Protein AF-A0AA38FJI7-F1 (afdb_monomer)

Secondary structure (DSSP, 8-state):
-TTSS--------TT----SS--PPP--SPPPSS-GGGS--B-SSSSS-HHHHHHHHHHHHHHTT---HHHHHHHHHHHB-THHHHHHHHS--

Sequence (93 aa):
PLKDIFPRMAVPLPWNHRVGPLALPQLLHELPRGNRKNFPKFKGDGKVHPDEHIAAFIVACGVLGVEHEDVSVSIFIETLQDNVVDYFLLMQI

Foldseek 3Di:
DPPPPDDDDPPPDVDDDQPDLDPQPDQPDDAQPDDLVPQAADEVPPPADPVNNVVSLVVVCVVRVPDDPSNSVVSVLVRYDDCVNVCVSPVSD

Structure (mmCIF, N/CA/C/O backbone):
data_AF-A0AA38FJI7-F1
#
_entry.id   AF-A0AA38FJI7-F1
#
loop_
_atom_site.group_PDB
_atom_site.id
_atom_site.type_symbol
_atom_site.label_atom_id
_atom_site.label_alt_id
_atom_site.label_comp_id
_atom_site.label_asym_id
_atom_site.label_entity_id
_atom_site.label_seq_id
_atom_site.pdbx_PDB_ins_code
_atom_site.Cartn_x
_atom_site.Cartn_y
_atom_site.Cartn_z
_atom_site.occupancy
_atom_site.B_iso_or_equiv
_atom_site.auth_seq_id
_atom_site.auth_comp_id
_atom_site.auth_asym_id
_atom_site.auth_atom_id
_atom_site.pdbx_PDB_model_num
ATOM 1 N N . PRO A 1 1 ? 12.774 0.921 39.484 1.00 40.44 1 PRO A N 1
ATOM 2 C CA . PRO A 1 1 ? 13.004 1.971 38.460 1.00 40.44 1 PRO A CA 1
ATOM 3 C C . PRO A 1 1 ? 14.037 1.490 37.427 1.00 40.44 1 PRO A C 1
ATOM 5 O O . PRO A 1 1 ? 15.217 1.397 37.733 1.00 40.44 1 PRO A O 1
ATOM 8 N N . LEU A 1 2 ? 13.560 1.101 36.243 1.00 40.03 2 LEU A N 1
ATOM 9 C CA . LEU A 1 2 ? 14.280 0.388 35.172 1.00 40.03 2 LEU A CA 1
ATOM 10 C C . LEU A 1 2 ? 15.232 1.288 34.355 1.00 40.03 2 LEU A C 1
ATOM 12 O O . LEU A 1 2 ? 15.168 1.313 33.132 1.00 40.03 2 LEU A O 1
ATOM 16 N N . LYS A 1 3 ? 16.086 2.075 35.012 1.00 44.47 3 LYS A N 1
ATOM 17 C CA . LYS A 1 3 ? 17.026 2.986 34.328 1.00 44.47 3 LYS A CA 1
ATOM 18 C C . LYS A 1 3 ? 18.491 2.546 34.381 1.00 44.47 3 LYS A C 1
ATOM 20 O O . LYS A 1 3 ? 19.311 3.134 33.691 1.00 44.47 3 LYS A O 1
ATOM 25 N N . ASP A 1 4 ? 18.786 1.462 35.097 1.00 47.75 4 ASP A N 1
ATOM 26 C CA . ASP A 1 4 ? 20.164 1.029 35.372 1.00 47.75 4 ASP A CA 1
ATOM 27 C C . ASP A 1 4 ? 20.548 -0.313 34.712 1.00 47.75 4 ASP A C 1
ATOM 29 O O . ASP A 1 4 ? 21.572 -0.892 35.052 1.00 47.75 4 ASP A O 1
ATOM 33 N N . ILE A 1 5 ? 19.749 -0.832 33.765 1.00 50.84 5 ILE A N 1
ATOM 34 C CA . ILE A 1 5 ? 19.969 -2.174 33.172 1.00 50.84 5 ILE A CA 1
ATOM 35 C C . ILE A 1 5 ? 20.720 -2.141 31.825 1.00 50.84 5 ILE A C 1
ATOM 37 O O . ILE A 1 5 ? 21.214 -3.172 31.380 1.00 50.84 5 ILE A O 1
ATOM 41 N N . PHE A 1 6 ? 20.908 -0.980 31.191 1.00 43.34 6 PHE A N 1
ATOM 42 C CA . PHE A 1 6 ? 21.601 -0.912 29.898 1.00 43.34 6 PHE A CA 1
ATOM 43 C C . PHE A 1 6 ? 22.859 -0.043 29.979 1.00 43.34 6 PHE A C 1
ATOM 45 O O . PHE A 1 6 ? 22.757 1.187 29.939 1.00 43.34 6 PHE A O 1
ATOM 52 N N . PRO A 1 7 ? 24.063 -0.640 30.086 1.00 40.12 7 PRO A N 1
ATOM 53 C CA . PRO A 1 7 ? 25.285 0.130 29.984 1.00 40.12 7 PRO A CA 1
ATOM 54 C C . PRO A 1 7 ? 25.409 0.660 28.553 1.00 40.12 7 PRO A C 1
ATOM 56 O O . PRO A 1 7 ? 25.273 -0.074 27.573 1.00 40.12 7 PRO A O 1
ATOM 59 N N . ARG A 1 8 ? 25.671 1.965 28.447 1.00 46.41 8 ARG A N 1
ATOM 60 C CA 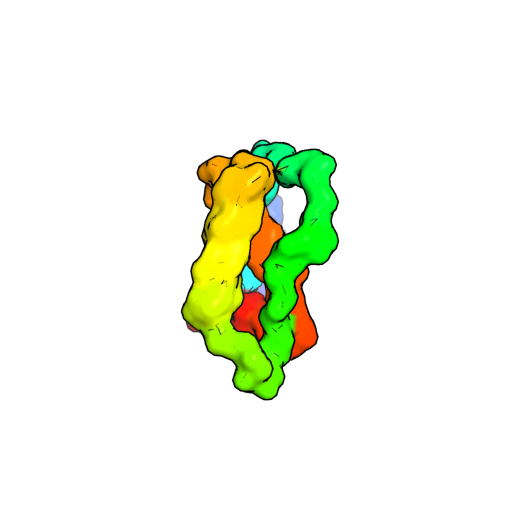. ARG A 1 8 ? 26.052 2.652 27.211 1.00 46.41 8 ARG A CA 1
ATOM 61 C C . ARG A 1 8 ? 27.317 2.011 26.633 1.00 46.41 8 ARG A C 1
ATOM 63 O O . ARG A 1 8 ? 28.425 2.416 26.966 1.00 46.41 8 ARG A O 1
ATOM 70 N N . MET A 1 9 ? 27.156 1.052 25.735 1.00 43.44 9 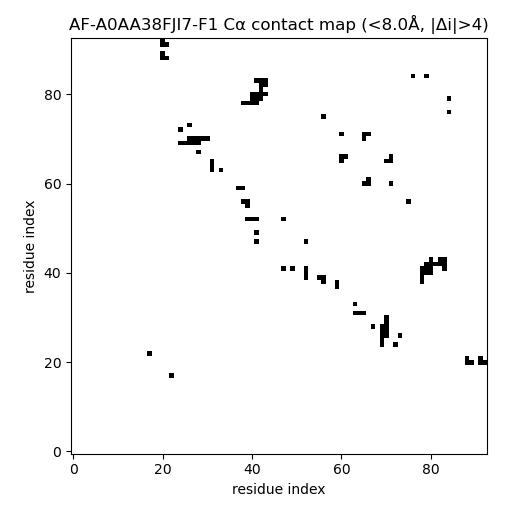MET A N 1
ATOM 71 C CA . MET A 1 9 ? 28.193 0.651 24.790 1.00 43.44 9 MET A CA 1
ATOM 72 C C . MET A 1 9 ? 27.582 0.659 23.396 1.00 43.44 9 MET A C 1
ATOM 74 O O . MET A 1 9 ? 27.053 -0.335 22.911 1.00 43.44 9 MET A O 1
ATOM 78 N N . ALA A 1 10 ? 27.643 1.827 22.758 1.00 51.22 10 ALA A N 1
ATOM 79 C CA . ALA A 1 10 ? 27.445 1.952 21.325 1.00 51.22 10 ALA A CA 1
ATOM 80 C C . ALA A 1 10 ? 28.691 1.387 20.631 1.00 51.22 10 ALA A C 1
ATOM 82 O O . ALA A 1 10 ? 29.621 2.119 20.301 1.00 51.22 10 ALA A O 1
ATOM 83 N N . VAL A 1 11 ? 28.731 0.067 20.465 1.00 44.97 11 VAL A N 1
ATOM 84 C CA . VAL A 1 11 ? 29.606 -0.563 19.476 1.00 44.97 11 VAL A CA 1
AT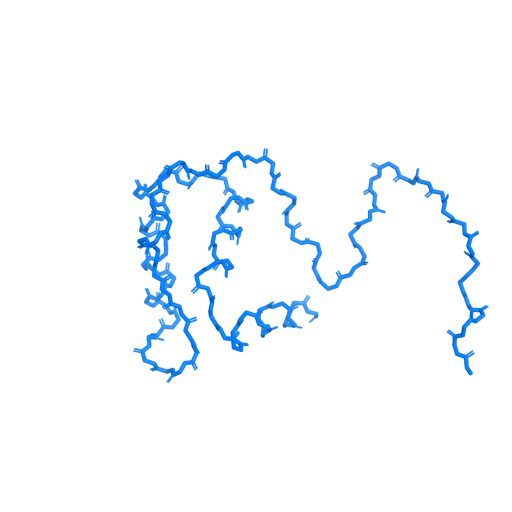OM 85 C C . VAL A 1 11 ? 28.834 -0.519 18.159 1.00 44.97 11 VAL A C 1
ATOM 87 O O . VAL A 1 11 ? 27.770 -1.135 18.081 1.00 44.97 11 VAL A O 1
ATOM 90 N N . PRO A 1 12 ? 29.294 0.212 17.129 1.00 43.41 12 PRO A N 1
ATOM 91 C CA . PRO A 1 12 ? 28.635 0.182 15.836 1.00 43.41 12 PRO A CA 1
ATOM 92 C C . PRO A 1 12 ? 28.9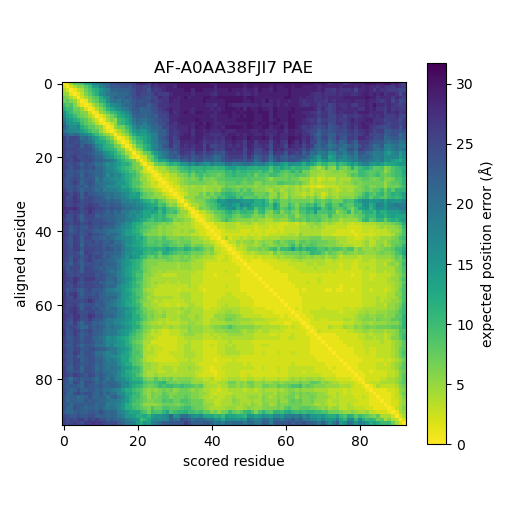51 -1.166 15.184 1.00 43.41 12 PRO A C 1
ATOM 94 O O . PRO A 1 12 ? 29.981 -1.341 14.537 1.00 43.41 12 PRO A O 1
ATOM 97 N N . LEU A 1 13 ? 28.083 -2.153 15.402 1.00 44.72 13 LEU A N 1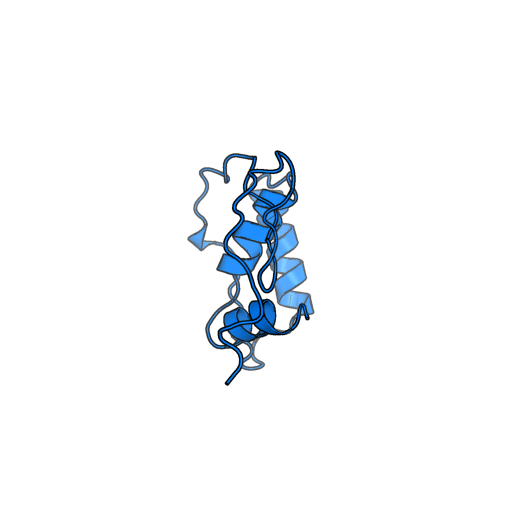
ATOM 98 C CA . LEU A 1 13 ? 28.081 -3.369 14.598 1.00 44.72 13 LEU A CA 1
ATOM 99 C C . LEU A 1 13 ? 27.588 -2.991 13.190 1.00 44.72 13 LEU A C 1
ATOM 101 O O . LEU A 1 13 ? 26.562 -2.314 13.092 1.00 44.72 13 LEU A O 1
ATOM 105 N N . PRO A 1 14 ? 28.245 -3.420 12.096 1.00 46.28 14 PRO A N 1
ATOM 106 C CA . PRO A 1 14 ? 27.957 -2.887 10.761 1.00 46.28 14 PRO A CA 1
ATOM 107 C C . PRO A 1 14 ? 26.612 -3.343 10.167 1.00 46.28 14 PRO A C 1
ATOM 109 O O . PRO A 1 14 ? 26.308 -3.007 9.029 1.00 46.28 14 PRO A O 1
ATOM 112 N N . TRP A 1 15 ? 25.809 -4.116 10.909 1.00 48.72 15 TRP A N 1
ATOM 113 C CA . TRP A 1 15 ? 24.691 -4.878 10.343 1.00 48.72 15 TRP A CA 1
ATOM 114 C C . TRP A 1 15 ? 23.407 -4.885 11.183 1.00 48.72 15 TRP A C 1
ATOM 116 O O . TRP A 1 15 ? 22.497 -5.634 10.846 1.00 48.72 15 TRP A O 1
ATOM 126 N N . ASN A 1 16 ? 23.288 -4.121 12.278 1.00 47.91 16 ASN A N 1
ATOM 127 C CA . ASN A 1 16 ? 22.093 -4.249 13.121 1.00 47.91 16 ASN A CA 1
ATOM 128 C C . ASN A 1 16 ? 21.734 -2.986 13.922 1.00 47.91 16 ASN A C 1
ATOM 130 O O . ASN A 1 16 ? 22.204 -2.787 15.036 1.00 47.91 16 ASN A O 1
ATOM 134 N N . HIS A 1 17 ? 20.825 -2.176 13.378 1.00 40.44 17 HIS A N 1
ATOM 135 C CA . HIS A 1 17 ? 19.919 -1.334 14.169 1.00 40.44 17 HIS A CA 1
ATOM 136 C C . HIS A 1 17 ? 18.532 -1.325 13.517 1.00 40.44 17 HIS A C 1
ATOM 138 O O . HIS A 1 17 ? 18.061 -0.332 12.972 1.00 40.44 17 HIS A O 1
ATOM 144 N N . ARG A 1 18 ? 17.876 -2.484 13.582 1.00 45.31 18 ARG A N 1
ATOM 145 C CA . ARG A 1 18 ? 16.430 -2.647 13.426 1.00 45.31 18 ARG A CA 1
ATOM 146 C C . ARG A 1 18 ? 15.863 -3.065 14.789 1.00 45.31 18 ARG A C 1
ATOM 148 O O . ARG A 1 18 ? 15.512 -4.217 14.991 1.00 45.31 18 ARG A O 1
ATOM 155 N N . VAL A 1 19 ? 15.892 -2.155 15.763 1.00 47.03 19 VAL A N 1
ATOM 156 C CA . VAL A 1 19 ? 15.397 -2.388 17.135 1.00 47.03 19 VAL A CA 1
ATOM 157 C C . VAL A 1 19 ? 14.406 -1.284 17.509 1.00 47.03 19 VAL A C 1
ATOM 159 O O . VAL A 1 19 ? 14.769 -0.252 18.063 1.00 47.03 19 VAL A O 1
ATOM 162 N N . GLY A 1 20 ? 13.152 -1.516 17.123 1.00 45.81 20 GLY A N 1
ATOM 163 C CA . GLY A 1 20 ? 11.940 -0.712 17.336 1.00 45.81 20 GLY A CA 1
ATOM 164 C C . GLY A 1 20 ? 10.774 -1.380 16.579 1.00 45.81 20 GLY A C 1
ATOM 165 O O . GLY A 1 20 ? 11.074 -2.156 15.666 1.00 45.81 20 GLY A O 1
ATOM 166 N N . PRO A 1 21 ? 9.489 -1.165 16.946 1.00 44.56 21 PRO A N 1
ATOM 167 C CA . PRO A 1 21 ? 8.359 -1.835 16.296 1.00 44.56 21 PRO A CA 1
ATOM 168 C C . PRO A 1 21 ? 8.380 -1.493 14.801 1.00 44.56 21 PRO A C 1
ATOM 170 O O . PRO A 1 21 ? 8.288 -0.335 14.409 1.00 44.56 21 PRO A O 1
ATOM 173 N N . LEU A 1 22 ? 8.666 -2.539 14.032 1.00 60.62 22 LEU A N 1
ATOM 174 C CA . LEU A 1 22 ? 9.214 -2.606 12.684 1.00 60.62 22 LEU A CA 1
ATOM 175 C C . LEU A 1 22 ? 10.274 -1.594 12.256 1.00 60.62 22 LEU A C 1
ATOM 177 O O . LEU A 1 22 ? 10.029 -0.434 11.930 1.00 60.62 22 LEU A O 1
ATOM 181 N N . ALA A 1 23 ? 11.436 -2.149 11.953 1.00 60.84 23 ALA A N 1
ATOM 182 C CA . ALA A 1 23 ? 12.198 -1.624 10.849 1.00 60.84 23 ALA A CA 1
ATOM 183 C C . ALA A 1 23 ? 11.567 -2.075 9.533 1.00 60.84 23 ALA A C 1
ATOM 185 O O . ALA A 1 23 ? 11.813 -3.188 9.057 1.00 60.84 23 ALA A O 1
ATOM 186 N N . LEU A 1 24 ? 10.766 -1.184 8.956 1.00 66.06 24 LEU A N 1
ATOM 187 C CA . LEU A 1 24 ? 10.370 -1.246 7.556 1.00 66.06 24 LEU A CA 1
ATOM 188 C C . LEU A 1 24 ? 11.599 -1.523 6.671 1.00 66.06 24 LEU A C 1
ATOM 190 O O . LEU A 1 24 ? 12.724 -1.154 7.045 1.00 66.06 24 LEU A O 1
ATOM 194 N N . PRO A 1 25 ? 11.424 -2.181 5.510 1.00 67.31 25 PRO A N 1
ATOM 195 C CA . PRO A 1 25 ? 12.467 -2.226 4.500 1.00 67.31 25 PRO A CA 1
ATOM 196 C C . PRO A 1 25 ? 13.032 -0.819 4.314 1.00 67.31 25 PRO A C 1
ATOM 198 O O . PRO A 1 25 ? 12.280 0.144 4.165 1.00 67.31 25 PRO A O 1
ATOM 201 N N . GLN A 1 26 ? 14.356 -0.688 4.391 1.00 73.81 26 GLN A N 1
ATOM 202 C CA . GLN A 1 26 ? 14.979 0.562 3.996 1.00 73.81 26 GLN A CA 1
ATOM 203 C C . GLN A 1 26 ? 14.572 0.805 2.544 1.00 73.81 26 GLN A C 1
ATOM 205 O O . GLN A 1 26 ? 14.626 -0.127 1.746 1.00 73.81 26 GLN A O 1
ATOM 210 N N . LEU A 1 27 ? 14.141 2.021 2.218 1.00 79.56 27 LEU A N 1
ATOM 211 C CA . LEU A 1 27 ? 13.876 2.381 0.834 1.00 79.56 27 LEU A CA 1
ATOM 212 C C . LEU A 1 27 ? 15.219 2.394 0.093 1.00 79.56 27 LEU A C 1
ATOM 214 O O . LEU A 1 27 ? 16.074 3.238 0.371 1.00 79.56 27 LEU A O 1
ATOM 218 N N . LEU A 1 28 ? 15.423 1.410 -0.776 1.00 83.88 28 LEU A N 1
ATOM 219 C CA . LEU A 1 28 ? 16.642 1.207 -1.558 1.00 83.88 28 LEU A CA 1
ATOM 220 C C . LEU A 1 28 ? 16.469 1.692 -2.997 1.00 83.88 28 LEU A C 1
ATOM 222 O O . LEU A 1 28 ? 17.457 2.062 -3.629 1.00 83.88 28 LEU A O 1
ATOM 226 N N . HIS A 1 29 ? 15.234 1.721 -3.500 1.00 86.00 29 HIS A N 1
ATOM 227 C CA . HIS A 1 29 ? 14.926 2.128 -4.867 1.00 86.00 29 HIS A CA 1
ATOM 228 C C . HIS A 1 29 ? 14.200 3.474 -4.924 1.00 86.00 29 HIS A C 1
ATOM 230 O O . HIS A 1 29 ? 13.491 3.880 -3.998 1.00 86.00 29 HIS A O 1
ATOM 236 N N . GLU A 1 30 ? 14.366 4.182 -6.045 1.00 80.81 30 GLU A N 1
ATOM 237 C CA . GLU A 1 30 ? 13.611 5.406 -6.291 1.00 80.81 30 GLU A CA 1
ATOM 238 C C . GLU A 1 30 ? 12.120 5.090 -6.404 1.00 80.81 30 GLU A C 1
ATOM 240 O O . GLU A 1 30 ? 11.689 4.189 -7.123 1.00 80.81 30 GLU A O 1
ATOM 245 N N . LEU A 1 31 ? 11.311 5.885 -5.712 1.00 78.38 31 LEU A N 1
ATOM 246 C CA . LEU A 1 31 ? 9.869 5.826 -5.874 1.00 78.38 31 LEU A CA 1
ATOM 247 C C . LEU A 1 31 ? 9.480 6.320 -7.283 1.00 78.38 31 LEU A C 1
ATOM 249 O O . LEU A 1 31 ? 10.089 7.275 -7.781 1.00 78.38 31 LEU A O 1
ATOM 253 N N . PRO A 1 32 ? 8.418 5.771 -7.901 1.00 76.62 32 PRO A N 1
ATOM 254 C CA . PRO A 1 32 ? 7.990 6.186 -9.231 1.00 76.62 32 PRO A CA 1
ATOM 255 C C . PRO A 1 32 ? 7.700 7.688 -9.267 1.00 76.62 32 PRO A C 1
ATOM 257 O O . PRO A 1 32 ? 7.044 8.229 -8.370 1.00 76.62 32 PRO A O 1
ATOM 260 N N . ARG A 1 33 ? 8.117 8.366 -10.344 1.00 68.94 33 ARG A N 1
ATOM 261 C CA . ARG A 1 33 ? 7.864 9.807 -10.565 1.00 68.94 33 ARG A CA 1
ATOM 262 C C . ARG A 1 33 ? 6.409 10.127 -10.965 1.00 68.94 33 ARG A C 1
ATOM 264 O O . ARG A 1 33 ? 6.132 11.194 -11.503 1.00 68.94 33 ARG A O 1
ATOM 271 N N . GLY A 1 34 ? 5.478 9.207 -10.715 1.00 65.94 34 GLY A N 1
ATOM 272 C CA . GLY A 1 34 ? 4.063 9.327 -11.058 1.00 65.94 34 GLY A CA 1
ATOM 273 C C . GLY A 1 34 ? 3.229 10.082 -10.019 1.00 65.94 34 GLY A C 1
ATOM 274 O O . GLY A 1 34 ? 3.645 10.314 -8.883 1.00 65.94 34 GLY A O 1
ATOM 275 N N . ASN A 1 35 ? 2.007 10.451 -10.408 1.00 64.50 35 ASN A N 1
ATOM 276 C CA . ASN A 1 35 ? 1.066 11.137 -9.528 1.00 64.50 35 ASN A CA 1
ATOM 277 C C . ASN A 1 35 ? 0.501 10.166 -8.476 1.00 64.50 35 ASN A C 1
ATOM 279 O O . ASN A 1 35 ? -0.551 9.556 -8.666 1.00 64.50 35 ASN A O 1
ATOM 283 N N . ARG A 1 36 ? 1.194 10.045 -7.337 1.00 68.50 36 ARG A N 1
ATOM 284 C CA . ARG A 1 36 ? 0.808 9.177 -6.206 1.00 68.50 36 ARG A CA 1
ATOM 285 C C . ARG A 1 36 ? -0.548 9.516 -5.581 1.00 68.50 36 ARG A C 1
ATOM 287 O O . ARG A 1 36 ? -1.067 8.756 -4.771 1.00 68.50 36 ARG A O 1
ATOM 294 N N . LYS A 1 37 ? -1.159 10.636 -5.976 1.00 68.62 37 LYS A N 1
ATOM 295 C CA . LYS A 1 37 ? -2.534 10.987 -5.599 1.00 68.62 37 LYS A CA 1
ATOM 296 C C . LYS A 1 37 ? -3.575 10.001 -6.139 1.00 68.62 37 LYS A C 1
ATOM 298 O O . LYS A 1 37 ? -4.683 9.987 -5.622 1.00 68.62 37 LYS A O 1
ATOM 303 N N . ASN A 1 38 ? -3.219 9.195 -7.140 1.00 73.69 38 ASN A N 1
ATOM 304 C CA . ASN A 1 38 ? -4.130 8.240 -7.769 1.00 73.69 38 ASN A CA 1
ATOM 305 C C . ASN A 1 38 ? -4.188 6.879 -7.062 1.00 73.69 38 ASN A C 1
ATOM 307 O O . ASN A 1 38 ? -4.967 6.026 -7.480 1.00 73.69 38 ASN A O 1
ATOM 311 N N . PHE A 1 39 ? -3.385 6.650 -6.019 1.00 84.88 39 PHE A N 1
ATOM 312 C CA . PHE A 1 39 ? -3.525 5.429 -5.232 1.00 84.88 39 PHE A CA 1
ATOM 313 C C . PHE A 1 39 ? -4.836 5.442 -4.434 1.00 84.88 39 PHE A C 1
ATOM 315 O O . PHE A 1 39 ? -5.229 6.501 -3.926 1.00 84.88 39 PHE A O 1
ATOM 322 N N . PRO A 1 40 ? -5.497 4.279 -4.289 1.00 88.25 40 PRO A N 1
ATOM 323 C CA . PRO A 1 40 ? -6.677 4.164 -3.446 1.00 88.25 40 PRO A CA 1
ATOM 324 C C . PRO A 1 40 ? -6.330 4.526 -1.996 1.00 88.25 40 PRO A C 1
ATOM 326 O O . PRO A 1 40 ? -5.174 4.447 -1.581 1.00 88.25 40 PRO A O 1
ATOM 329 N N . LYS A 1 41 ? -7.332 4.970 -1.235 1.00 90.56 41 LYS A N 1
ATOM 330 C CA . LYS A 1 41 ? -7.189 5.295 0.188 1.00 90.56 41 LYS A CA 1
ATOM 331 C C . LYS A 1 41 ? -8.063 4.377 1.026 1.00 90.56 41 LYS A C 1
ATOM 333 O O . LYS A 1 41 ? -9.188 4.080 0.628 1.00 90.56 41 LYS A O 1
ATOM 338 N N . PHE A 1 42 ? -7.573 3.993 2.200 1.00 90.44 42 PHE A N 1
ATOM 339 C CA . PHE A 1 42 ? -8.284 3.120 3.127 1.00 90.44 42 PHE A CA 1
ATOM 340 C C . PHE A 1 42 ? -8.336 3.715 4.535 1.00 90.44 42 PHE A C 1
ATOM 342 O O . PHE A 1 42 ? -7.302 4.015 5.123 1.00 90.44 42 PHE A O 1
ATOM 349 N N . LYS A 1 43 ? -9.551 3.875 5.075 1.00 85.62 43 LYS A N 1
ATOM 350 C CA . LYS A 1 43 ? -9.824 4.557 6.356 1.00 85.62 43 LYS A CA 1
ATOM 351 C C . LYS A 1 43 ? -10.321 3.642 7.480 1.00 85.62 43 LYS A C 1
ATOM 353 O O . LYS A 1 43 ? -10.580 4.123 8.574 1.00 85.62 43 LYS A O 1
ATOM 358 N N . GLY A 1 44 ? -10.519 2.347 7.226 1.00 82.25 44 GLY A N 1
ATOM 359 C CA . GLY A 1 44 ? -11.047 1.423 8.242 1.00 82.25 44 GLY A CA 1
ATOM 360 C C . GLY A 1 44 ? -12.462 1.760 8.740 1.00 82.25 44 GLY A C 1
ATOM 361 O O . GLY A 1 44 ? -12.899 1.220 9.748 1.00 82.25 44 GLY A O 1
ATOM 362 N N . ASP A 1 45 ? -13.194 2.630 8.038 1.00 85.19 45 ASP A N 1
ATOM 363 C CA . ASP A 1 45 ? -14.548 3.084 8.379 1.00 85.19 45 ASP A CA 1
ATOM 364 C C . ASP A 1 45 ? -15.653 2.136 7.874 1.00 85.19 45 ASP A C 1
ATOM 366 O O . ASP A 1 45 ? -16.840 2.446 7.971 1.00 85.19 45 ASP A O 1
ATOM 370 N N . GLY A 1 46 ? -15.258 0.993 7.306 1.00 81.06 46 GLY A N 1
ATOM 371 C CA . GLY A 1 46 ? -16.151 -0.024 6.753 1.00 81.06 46 GLY A CA 1
ATOM 372 C C . GLY A 1 46 ? -16.731 0.299 5.373 1.00 81.06 46 GLY A C 1
ATOM 373 O O . GLY A 1 46 ? -17.534 -0.486 4.879 1.00 81.06 46 GLY A O 1
ATOM 374 N N . LYS A 1 47 ? -16.350 1.415 4.728 1.00 84.62 47 LYS A N 1
ATOM 375 C CA . LYS A 1 47 ? -16.872 1.769 3.391 1.00 84.62 47 LYS A CA 1
ATOM 376 C C . LYS A 1 47 ? -16.223 1.012 2.238 1.00 84.62 47 LYS A C 1
ATOM 378 O O . LYS A 1 47 ? -16.845 0.863 1.194 1.00 84.62 47 LYS A O 1
ATOM 383 N N . VAL A 1 48 ? -14.972 0.596 2.408 1.00 86.44 48 VAL A N 1
ATOM 384 C CA . VAL A 1 48 ? -14.197 -0.155 1.414 1.00 86.44 48 VAL A CA 1
ATOM 385 C C . VAL A 1 48 ? -13.768 -1.457 2.065 1.00 86.44 48 VAL A C 1
ATOM 387 O O . VAL A 1 48 ? -13.251 -1.433 3.185 1.00 86.44 48 VAL A O 1
ATOM 390 N N . HIS A 1 49 ? -13.978 -2.585 1.387 1.00 89.50 49 HIS A N 1
ATOM 391 C CA . HIS A 1 49 ? -13.502 -3.864 1.903 1.00 89.50 49 HIS A CA 1
ATOM 392 C C . HIS A 1 49 ? -11.967 -3.936 1.779 1.00 89.50 49 HIS A C 1
ATOM 394 O O . HIS A 1 49 ? -11.423 -3.492 0.764 1.00 89.50 49 HIS A O 1
ATOM 400 N N . PRO A 1 50 ? -11.237 -4.499 2.760 1.00 87.06 50 PRO A N 1
ATOM 401 C CA . PRO A 1 50 ? -9.780 -4.627 2.675 1.00 87.06 50 PRO A CA 1
ATOM 402 C C . PRO A 1 50 ? -9.302 -5.311 1.387 1.00 87.06 50 PRO A C 1
ATOM 404 O O . PRO A 1 50 ? -8.351 -4.845 0.764 1.00 87.06 50 PRO A O 1
ATOM 407 N N . ASP A 1 51 ? -10.005 -6.353 0.940 1.00 90.31 51 ASP A N 1
ATOM 408 C CA . ASP A 1 51 ? -9.664 -7.077 -0.292 1.00 90.31 51 ASP A CA 1
ATOM 409 C C . ASP A 1 51 ? -9.810 -6.206 -1.548 1.00 90.31 51 ASP A C 1
ATOM 411 O O . ASP A 1 51 ? -8.973 -6.263 -2.447 1.00 90.31 51 ASP A O 1
ATOM 415 N N . GLU A 1 52 ? -10.836 -5.352 -1.598 1.00 90.75 52 GLU A N 1
ATOM 416 C CA . GLU A 1 52 ? -11.038 -4.404 -2.700 1.00 90.75 52 GLU A CA 1
ATOM 417 C C . GLU A 1 52 ? -9.933 -3.345 -2.722 1.00 90.75 52 GLU A C 1
ATOM 419 O O . GLU A 1 52 ? -9.420 -2.994 -3.786 1.00 90.75 52 GLU A O 1
ATOM 424 N N . HIS A 1 53 ? -9.521 -2.872 -1.542 1.00 92.00 53 HIS A N 1
ATOM 425 C CA . HIS A 1 53 ? -8.402 -1.948 -1.410 1.00 92.00 53 HIS A CA 1
ATOM 426 C C . HIS A 1 53 ? -7.087 -2.576 -1.888 1.00 92.00 53 HIS A C 1
ATOM 428 O O . HIS A 1 53 ? -6.361 -1.954 -2.664 1.00 92.00 53 HIS A O 1
ATOM 434 N N . ILE A 1 54 ? -6.798 -3.815 -1.475 1.00 91.38 54 ILE A N 1
ATOM 435 C CA . ILE A 1 54 ? -5.594 -4.548 -1.889 1.00 91.38 54 ILE A CA 1
ATOM 436 C C . ILE A 1 54 ? -5.601 -4.776 -3.403 1.00 91.38 54 ILE A C 1
ATOM 438 O O . ILE A 1 54 ? -4.599 -4.504 -4.065 1.00 91.38 54 ILE A O 1
ATOM 442 N N . ALA A 1 55 ? -6.725 -5.211 -3.976 1.00 92.69 55 ALA A N 1
ATOM 443 C CA . ALA A 1 55 ? -6.847 -5.409 -5.417 1.00 92.69 55 ALA A CA 1
ATOM 444 C C . ALA A 1 55 ? -6.599 -4.103 -6.193 1.00 92.69 55 ALA A C 1
ATOM 446 O O . ALA A 1 55 ? -5.809 -4.081 -7.139 1.00 92.69 55 ALA A O 1
ATOM 447 N N . ALA A 1 56 ? -7.210 -2.995 -5.7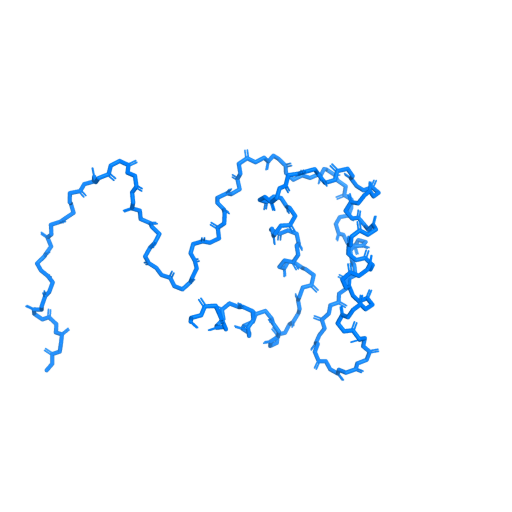61 1.00 90.75 56 ALA A N 1
ATOM 448 C CA . ALA A 1 56 ? -7.007 -1.684 -6.374 1.00 90.75 56 ALA A CA 1
ATOM 449 C C . ALA A 1 56 ? -5.557 -1.188 -6.232 1.00 90.75 56 ALA A C 1
ATOM 451 O O . ALA A 1 56 ? -5.004 -0.606 -7.168 1.00 90.75 56 ALA A O 1
ATOM 452 N N . PHE A 1 57 ? -4.924 -1.444 -5.086 1.00 92.00 57 PHE A N 1
ATOM 453 C CA . PHE A 1 57 ? -3.527 -1.106 -4.836 1.00 92.00 57 PHE A CA 1
ATOM 454 C C . PHE A 1 57 ? -2.578 -1.873 -5.767 1.00 92.00 57 PHE A C 1
ATOM 456 O O . PHE A 1 57 ? -1.722 -1.257 -6.401 1.00 92.00 57 PHE A O 1
ATOM 463 N N . ILE A 1 58 ? -2.764 -3.188 -5.918 1.00 91.06 58 ILE A N 1
ATOM 464 C CA . ILE A 1 58 ? -1.948 -4.029 -6.811 1.00 91.06 58 ILE A CA 1
ATOM 465 C C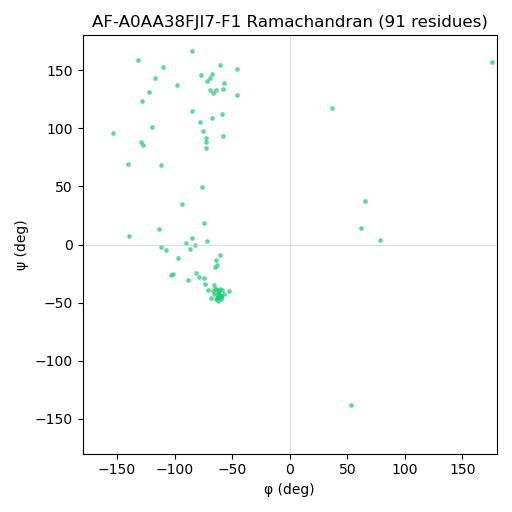 . ILE A 1 58 ? -2.061 -3.548 -8.262 1.00 91.06 58 ILE A C 1
ATOM 467 O O . ILE A 1 58 ? -1.049 -3.418 -8.953 1.00 91.06 58 ILE A O 1
ATOM 471 N N . VAL A 1 59 ? -3.274 -3.219 -8.719 1.00 90.94 59 VAL A N 1
ATOM 472 C CA . VAL A 1 59 ? -3.488 -2.664 -10.065 1.00 90.94 59 VAL A CA 1
ATOM 473 C C . VAL A 1 59 ? -2.767 -1.323 -10.229 1.00 90.94 59 VAL A C 1
ATOM 475 O O . VAL A 1 59 ? -2.083 -1.117 -11.232 1.00 90.94 59 VAL A O 1
ATOM 478 N N . ALA A 1 60 ? -2.864 -0.424 -9.246 1.00 88.69 60 ALA A N 1
ATOM 479 C CA . ALA A 1 60 ? -2.183 0.870 -9.287 1.00 88.69 60 ALA A CA 1
ATOM 480 C C . ALA A 1 60 ? -0.649 0.724 -9.320 1.00 88.69 60 ALA A C 1
ATOM 482 O O . ALA A 1 60 ? 0.017 1.430 -10.080 1.00 88.69 60 ALA A O 1
ATOM 483 N N . CYS A 1 61 ? -0.096 -0.225 -8.560 1.00 88.56 61 CYS A N 1
ATOM 484 C CA . CYS A 1 61 ? 1.321 -0.585 -8.608 1.00 88.56 61 CYS A CA 1
ATOM 485 C C . CYS A 1 61 ? 1.739 -1.074 -10.001 1.00 88.56 61 CYS A C 1
ATOM 487 O O . CYS A 1 61 ? 2.748 -0.604 -10.525 1.00 88.56 61 CYS A O 1
ATOM 489 N N . GLY A 1 62 ? 0.938 -1.935 -10.637 1.00 87.75 62 GLY A N 1
ATOM 490 C CA . GLY A 1 62 ? 1.194 -2.409 -12.001 1.00 87.75 62 GLY A CA 1
ATOM 491 C C . GLY A 1 62 ? 1.177 -1.288 -13.046 1.00 87.75 62 GLY A C 1
ATOM 492 O O . GLY A 1 62 ? 2.055 -1.227 -13.901 1.00 87.75 62 GLY A O 1
ATOM 493 N N . VAL A 1 63 ? 0.229 -0.349 -12.948 1.00 86.31 63 VAL A N 1
ATOM 494 C CA . VAL A 1 63 ? 0.138 0.810 -13.860 1.00 86.31 63 VAL A CA 1
ATOM 495 C C . VAL A 1 63 ? 1.330 1.760 -13.706 1.00 86.31 63 VAL A C 1
ATOM 497 O O . VAL A 1 63 ? 1.778 2.355 -14.6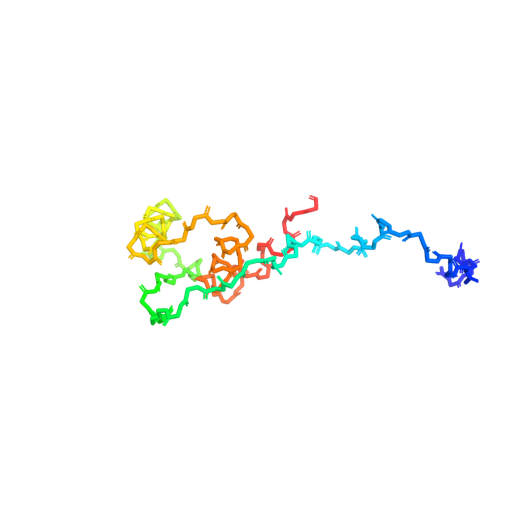84 1.00 86.31 63 VAL A O 1
ATOM 500 N N . LEU A 1 64 ? 1.843 1.918 -12.485 1.00 83.62 64 LEU A N 1
ATOM 501 C CA . LEU A 1 64 ? 2.960 2.815 -12.179 1.00 83.62 64 LEU A CA 1
ATOM 502 C C . LEU A 1 64 ? 4.338 2.149 -12.288 1.00 83.62 64 LEU A C 1
ATOM 504 O O . LEU A 1 64 ? 5.338 2.822 -12.036 1.00 83.62 64 LEU A O 1
ATOM 508 N N . GLY A 1 65 ? 4.396 0.868 -12.664 1.00 85.12 65 GLY A N 1
ATOM 509 C CA . GLY A 1 65 ? 5.647 0.122 -12.799 1.00 85.12 65 GLY A CA 1
ATOM 510 C C . GLY A 1 65 ? 6.377 -0.066 -11.468 1.00 85.12 65 GLY A C 1
ATOM 511 O O . GLY A 1 65 ? 7.597 0.053 -11.408 1.00 85.12 65 GLY A O 1
ATOM 512 N N . VAL A 1 66 ? 5.642 -0.291 -10.376 1.00 86.00 66 VAL A N 1
ATOM 513 C CA . VAL A 1 66 ? 6.242 -0.594 -9.070 1.00 86.00 66 VAL A CA 1
ATOM 514 C C . VAL A 1 66 ? 6.690 -2.053 -9.064 1.00 86.00 66 VAL A C 1
ATOM 516 O O . VAL A 1 66 ? 5.865 -2.956 -8.964 1.00 86.00 66 VAL A O 1
ATOM 519 N N . GLU A 1 67 ? 7.999 -2.272 -9.161 1.00 84.50 67 GLU A N 1
ATOM 520 C CA . GLU A 1 67 ? 8.593 -3.617 -9.226 1.00 84.50 67 GLU A CA 1
ATOM 521 C C . GLU A 1 67 ? 9.234 -4.058 -7.906 1.00 84.50 67 GLU A C 1
ATOM 523 O O . GLU A 1 67 ? 9.333 -5.251 -7.625 1.00 84.50 67 GLU A O 1
ATOM 528 N N . HIS A 1 68 ? 9.668 -3.101 -7.083 1.00 86.19 68 HIS A N 1
ATOM 529 C CA . HIS A 1 68 ? 10.445 -3.389 -5.884 1.00 86.19 68 HIS A CA 1
ATOM 530 C C . HIS A 1 68 ? 9.580 -3.422 -4.621 1.00 86.19 68 HIS A C 1
ATOM 532 O O . HIS A 1 68 ? 8.724 -2.561 -4.400 1.00 86.19 68 HIS A O 1
ATOM 538 N N . GLU A 1 69 ? 9.831 -4.414 -3.766 1.00 83.25 69 GLU A N 1
ATOM 539 C CA . GLU A 1 69 ? 9.065 -4.645 -2.541 1.00 83.25 69 GLU A CA 1
ATOM 540 C C . GLU A 1 69 ? 9.158 -3.460 -1.568 1.00 83.25 69 GLU A C 1
ATOM 542 O O . GLU A 1 69 ? 8.134 -2.996 -1.072 1.00 83.25 69 GLU A O 1
ATOM 547 N N . ASP A 1 70 ? 10.354 -2.905 -1.358 1.00 80.50 70 ASP A N 1
ATOM 548 C CA . ASP A 1 70 ? 10.583 -1.738 -0.496 1.00 80.50 70 ASP A CA 1
ATOM 549 C C . ASP A 1 70 ? 9.772 -0.515 -0.948 1.00 80.50 70 ASP A C 1
ATOM 551 O O . ASP A 1 70 ? 9.175 0.188 -0.128 1.00 80.50 70 ASP A O 1
ATOM 555 N N . VAL A 1 71 ? 9.673 -0.316 -2.263 1.00 85.06 71 VAL A N 1
ATOM 556 C CA . VAL A 1 71 ? 8.859 0.737 -2.878 1.00 85.06 71 VAL A CA 1
ATOM 557 C C . VAL A 1 71 ? 7.374 0.451 -2.671 1.00 85.06 71 VAL A C 1
ATOM 559 O O . VAL A 1 71 ? 6.629 1.341 -2.263 1.00 85.06 71 VAL A O 1
ATOM 562 N N . SER A 1 72 ? 6.935 -0.789 -2.904 1.00 88.00 72 SER A N 1
ATOM 563 C CA . SER A 1 72 ? 5.531 -1.180 -2.744 1.00 88.00 72 SER A CA 1
ATOM 564 C C . SER A 1 72 ? 5.044 -1.015 -1.300 1.00 88.00 72 SER A C 1
ATOM 566 O O . SER A 1 72 ? 3.990 -0.425 -1.076 1.00 88.00 72 SER A O 1
ATOM 568 N N . VAL A 1 73 ? 5.842 -1.429 -0.312 1.00 86.25 73 VAL A N 1
ATOM 569 C CA . VAL A 1 73 ? 5.518 -1.299 1.114 1.00 86.25 73 VAL A CA 1
ATOM 570 C C . VAL A 1 73 ? 5.472 0.172 1.520 1.00 86.25 73 VAL A C 1
ATOM 572 O O . VAL A 1 73 ? 4.537 0.592 2.202 1.00 86.25 73 VAL A O 1
ATOM 575 N N . SER A 1 74 ? 6.431 0.980 1.053 1.00 85.50 74 SER A N 1
ATOM 576 C CA . SER A 1 74 ? 6.432 2.422 1.314 1.00 85.50 74 SER A CA 1
ATOM 577 C C . SER A 1 74 ? 5.169 3.098 0.776 1.00 85.50 74 SER A C 1
ATOM 579 O O . SER A 1 74 ? 4.572 3.916 1.472 1.00 85.50 74 SER A O 1
ATOM 581 N N . ILE A 1 75 ? 4.744 2.761 -0.444 1.00 88.19 75 ILE A N 1
ATOM 582 C CA . ILE A 1 75 ? 3.538 3.338 -1.054 1.00 88.19 75 ILE A CA 1
ATOM 583 C C . ILE A 1 75 ? 2.277 2.815 -0.360 1.00 88.19 75 ILE A C 1
ATOM 585 O O . ILE A 1 75 ? 1.345 3.583 -0.137 1.00 88.19 75 ILE A O 1
ATOM 589 N N . PHE A 1 76 ? 2.236 1.534 0.013 1.00 89.12 76 PHE A N 1
ATOM 590 C CA . PHE A 1 76 ? 1.090 0.946 0.703 1.00 89.12 76 PHE A CA 1
ATOM 591 C C . PHE A 1 76 ? 0.773 1.692 2.001 1.00 89.12 76 PHE A C 1
ATOM 593 O O . PHE A 1 76 ? -0.381 2.028 2.250 1.00 89.12 76 PHE A O 1
ATOM 600 N N . ILE A 1 77 ? 1.786 2.054 2.789 1.00 86.31 77 ILE A N 1
ATOM 601 C CA . ILE A 1 77 ? 1.580 2.838 4.016 1.00 86.31 77 ILE A CA 1
ATOM 602 C C . ILE A 1 77 ? 0.945 4.201 3.700 1.00 86.31 77 ILE A C 1
ATOM 604 O O . ILE A 1 77 ? 0.043 4.630 4.415 1.00 86.31 77 ILE A O 1
ATOM 608 N N . GLU A 1 78 ? 1.329 4.851 2.594 1.00 86.19 78 GLU A N 1
ATOM 609 C CA . GLU A 1 78 ? 0.704 6.108 2.145 1.00 86.19 78 GLU A CA 1
ATOM 610 C C . GLU A 1 78 ? -0.779 5.938 1.742 1.00 86.19 78 GLU A C 1
ATOM 612 O O . GLU A 1 78 ? -1.513 6.931 1.660 1.00 86.19 78 GLU A O 1
ATOM 617 N N . THR A 1 79 ? -1.240 4.716 1.446 1.00 89.62 79 THR A N 1
ATOM 618 C CA . THR A 1 79 ? -2.652 4.422 1.122 1.00 89.62 79 THR A CA 1
ATOM 619 C C . THR A 1 79 ? -3.535 4.279 2.357 1.00 89.62 79 THR A C 1
ATOM 621 O O . THR A 1 79 ? -4.738 4.547 2.290 1.00 89.62 79 THR A O 1
ATOM 624 N N . LEU A 1 80 ? -2.944 3.936 3.499 1.00 89.56 80 LEU A N 1
ATOM 625 C CA . LEU A 1 80 ? -3.645 3.836 4.771 1.00 89.56 80 LEU A CA 1
ATOM 626 C C . LEU A 1 80 ? -3.903 5.234 5.345 1.00 89.56 80 LEU A C 1
ATOM 628 O O . LEU A 1 80 ? -3.118 6.167 5.166 1.00 89.56 80 LEU A O 1
ATOM 632 N N . GLN A 1 81 ? -5.029 5.395 6.029 1.00 87.31 81 GLN A N 1
ATOM 633 C CA . GLN A 1 81 ? -5.429 6.650 6.653 1.00 87.31 81 GLN A CA 1
ATOM 634 C C . GLN A 1 81 ? -5.883 6.439 8.089 1.00 87.31 81 GLN A C 1
ATOM 636 O O . GLN A 1 81 ? -6.309 5.350 8.480 1.00 87.31 81 GLN A O 1
ATOM 641 N N . ASP A 1 82 ? -5.827 7.535 8.841 1.00 85.12 82 ASP A N 1
ATOM 642 C CA . ASP A 1 82 ? -6.339 7.637 10.199 1.00 85.12 82 ASP A CA 1
ATOM 643 C C . ASP A 1 82 ? -5.761 6.520 11.100 1.00 85.12 82 ASP A C 1
ATOM 645 O O . ASP A 1 82 ? -4.580 6.174 11.018 1.00 85.12 82 ASP A O 1
ATOM 649 N N . ASN A 1 83 ? -6.605 5.931 11.940 1.00 81.94 83 ASN A N 1
ATOM 650 C CA . ASN A 1 83 ? -6.257 4.885 12.900 1.00 81.94 83 ASN A CA 1
ATOM 651 C C . ASN A 1 83 ? -5.773 3.5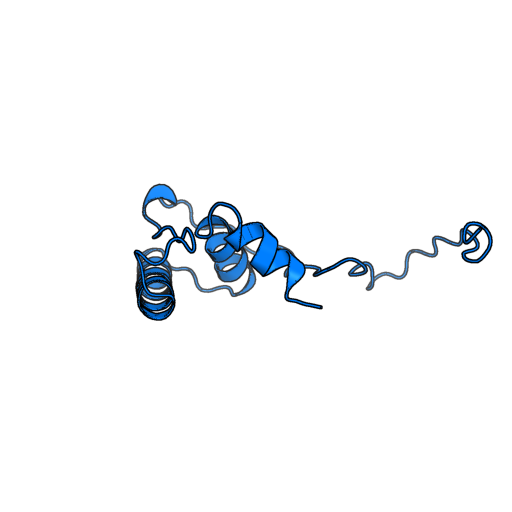69 12.265 1.00 81.94 83 ASN A C 1
ATOM 653 O O . ASN A 1 83 ? -5.243 2.716 12.977 1.00 81.94 83 ASN A O 1
ATOM 657 N N . VAL A 1 84 ? -5.947 3.373 10.954 1.00 82.81 84 VAL A N 1
ATOM 658 C CA . VAL A 1 84 ? -5.449 2.171 10.270 1.00 82.81 84 VAL A CA 1
ATOM 659 C C . VAL A 1 84 ? -3.935 2.214 10.112 1.00 82.81 84 VAL A C 1
ATOM 661 O O . VAL A 1 84 ? -3.292 1.170 10.195 1.00 82.81 84 VAL A O 1
ATOM 664 N N . VAL A 1 85 ? -3.358 3.404 9.921 1.00 81.81 85 VAL A N 1
ATOM 665 C CA . VAL A 1 85 ? -1.898 3.568 9.876 1.00 81.81 85 VAL A CA 1
ATOM 666 C C . VAL A 1 85 ? -1.309 3.159 11.221 1.00 81.81 85 VAL A C 1
ATOM 668 O O . VAL A 1 85 ? -0.404 2.331 11.274 1.00 81.81 85 VAL A O 1
ATOM 671 N N . ASP A 1 86 ? -1.883 3.675 12.309 1.00 79.12 86 ASP A N 1
ATOM 672 C CA . ASP A 1 86 ? -1.444 3.353 13.665 1.00 79.12 86 ASP A CA 1
ATOM 673 C C . ASP A 1 86 ? -1.610 1.861 13.959 1.00 79.12 86 ASP A C 1
ATOM 675 O O . ASP A 1 86 ? -0.690 1.226 14.464 1.00 79.12 86 ASP A O 1
ATOM 679 N N . TYR A 1 87 ? -2.749 1.272 13.582 1.00 76.88 87 TYR A N 1
ATOM 680 C CA . TYR A 1 87 ? -2.984 -0.165 13.712 1.00 76.88 87 TYR A CA 1
ATOM 681 C C . TYR A 1 87 ? -1.957 -0.991 12.934 1.00 76.88 87 TYR A C 1
ATOM 683 O O . TYR A 1 87 ? -1.405 -1.941 13.480 1.00 76.88 87 TYR A O 1
ATOM 691 N N . PHE A 1 88 ? -1.660 -0.620 11.686 1.00 75.50 88 PHE A N 1
ATOM 692 C CA . PHE A 1 88 ? -0.662 -1.302 10.863 1.00 75.50 88 PHE A CA 1
ATOM 693 C C . PHE A 1 88 ? 0.731 -1.231 11.490 1.00 75.50 88 PHE A C 1
ATOM 695 O O . PHE A 1 88 ? 1.445 -2.227 11.488 1.00 75.50 88 PHE A O 1
ATOM 702 N N . LEU A 1 89 ? 1.104 -0.089 12.070 1.00 70.62 89 LEU A N 1
ATOM 703 C CA . LEU A 1 89 ? 2.389 0.076 12.752 1.00 70.62 89 LEU A CA 1
ATOM 704 C C . LEU A 1 89 ? 2.436 -0.635 14.120 1.00 70.62 89 LEU A C 1
ATOM 706 O O . LEU A 1 89 ? 3.510 -1.056 14.547 1.00 70.62 89 LEU A O 1
ATOM 710 N N . LEU A 1 90 ? 1.295 -0.792 14.802 1.00 69.50 90 LEU A N 1
ATOM 711 C CA . LEU A 1 90 ? 1.189 -1.402 16.136 1.00 69.50 90 LEU A CA 1
ATOM 712 C C . LEU A 1 90 ? 0.994 -2.928 16.126 1.00 69.50 90 LEU A C 1
ATOM 714 O O . LEU A 1 90 ? 1.424 -3.588 17.064 1.00 69.50 90 LEU A O 1
ATOM 718 N N . MET A 1 91 ? 0.340 -3.497 15.111 1.00 58.50 91 MET A N 1
ATOM 719 C CA . MET A 1 91 ? -0.025 -4.926 15.046 1.00 58.50 91 MET A CA 1
ATOM 720 C C . MET A 1 91 ? 1.088 -5.857 14.569 1.00 58.50 91 MET A C 1
ATOM 722 O O . MET A 1 91 ? 0.875 -7.062 14.475 1.00 58.50 91 MET A O 1
ATOM 726 N N . GLN A 1 92 ? 2.263 -5.332 14.241 1.00 53.91 92 GLN A N 1
ATOM 727 C CA . GLN A 1 92 ? 3.392 -6.149 13.797 1.00 53.91 92 GLN A CA 1
ATOM 728 C C . GLN A 1 92 ? 4.332 -6.537 14.957 1.00 53.91 92 GLN A C 1
ATOM 730 O O . GLN A 1 92 ? 5.553 -6.591 14.786 1.00 53.91 92 GLN A O 1
ATOM 735 N N . ILE A 1 93 ? 3.744 -6.760 16.140 1.00 41.47 93 ILE A N 1
ATOM 736 C CA . ILE A 1 93 ? 4.382 -7.239 17.379 1.00 41.47 93 ILE A CA 1
ATOM 737 C C . ILE A 1 93 ? 4.014 -8.708 17.585 1.00 41.47 93 ILE A C 1
ATOM 739 O O . ILE A 1 93 ? 2.815 -9.031 17.433 1.00 41.47 93 ILE A O 1
#

Radius of gyration: 17.57 Å; Cα contacts (8 Å, |Δi|>4): 62; chains: 1; bounding box: 46×18×52 Å

Mean predicted aligned error: 12.12 Å

pLDDT: mean 72.99, std 17.64, range [40.03, 92.69]

Organism: Taxus chinensis (NCBI:txid29808)

Solvent-accessible surface area (backbone atoms only — not comparable to full-atom values): 6186 Å² total; per-residue (Å²): 131,96,77,83,83,71,80,91,70,90,68,87,60,98,82,73,88,71,84,58,83,66,64,67,69,70,76,82,64,86,68,69,96,61,77,72,83,74,55,61,76,44,61,83,79,74,86,66,56,69,67,59,50,51,53,50,41,54,52,47,32,61,77,61,67,60,82,50,65,39,48,48,54,57,51,50,56,71,26,39,29,74,69,43,43,56,45,61,57,61,67,71,113

Nearest PDB structures (foldseek):
  6bht-assembly1_D  TM=5.959E-01  e=4.123E+00  Human immunodeficiency virus type 1 (NEW YORK-5 ISOLATE)
  7n9v-assembly1_C  TM=6.004E-01  e=5.655E+00  Human immunodeficiency virus 1
  4u0a-assembly1_A  TM=3.607E-01  e=9.374E+00  Human immunodeficiency virus type 1 (NEW YORK-5 ISOLATE)